Protein AF-A0A1T4SH88-F1 (afdb_monomer_lite)

Organism: NCBI:txid1122188

Foldseek 3Di:
DKWWWWQFPVQKIKIARPVDDQDPVCCVVTDPTHTFDMDDPDCPQVPDPDRDPLNVQQVVCCVPPRMDIGHLVSVCVRVNCPRRSNPPPDDPPPDPPDPDPPPPDDDDDDDDDDDDDDD

Radius of gyration: 26.4 Å; chains: 1; bounding box: 44×39×95 Å

Sequence (119 aa):
MDIAVYRCRNGALLLVPRCCLPSVAAEKDHGPLTTCGTTELVDHYAAEVDPPRPWRDVMQSLQRETFAVISAEDGVALLGPAHPCLQGWPRPSGERRGQRLSKKSGVTTRHAPSSRGMG

Secondary structure (DSSP, 8-state):
-EEEEEE-TTS-EEEEETTSPPPHHHHHHHPSPEEEEEEE--TTTTTSSS--HHHHHHHHHHHHHS-EEE-HHHHHHHH-TT-GGGTTSPPPTT-------------------------

Structure (mmCIF, N/CA/C/O backbone):
data_AF-A0A1T4SH88-F1
#
_entry.id   AF-A0A1T4SH88-F1
#
loop_
_atom_site.group_PDB
_atom_site.id
_atom_site.type_symbol
_atom_site.label_atom_id
_atom_site.label_alt_id
_atom_site.label_comp_id
_atom_site.label_asym_id
_atom_site.label_entity_id
_atom_site.label_seq_id
_atom_site.pdbx_PDB_ins_code
_atom_s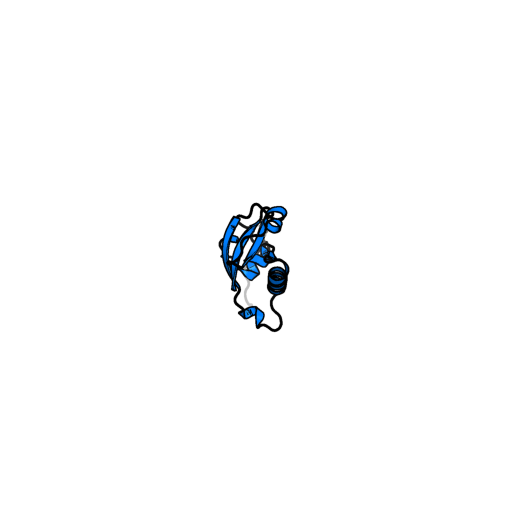ite.Cartn_x
_atom_site.Cartn_y
_atom_site.Cartn_z
_atom_site.occupancy
_atom_site.B_iso_or_equiv
_atom_site.auth_seq_id
_atom_site.auth_comp_id
_atom_site.auth_asym_id
_atom_site.auth_atom_id
_atom_site.pdbx_PDB_model_num
ATOM 1 N N . MET A 1 1 ? 10.560 -9.139 -1.047 1.00 79.00 1 MET A N 1
ATOM 2 C CA . MET A 1 1 ? 9.799 -9.078 0.229 1.00 79.00 1 MET A CA 1
ATOM 3 C C . MET A 1 1 ? 8.305 -9.008 -0.066 1.00 79.00 1 MET A C 1
ATOM 5 O O . MET A 1 1 ? 7.908 -8.144 -0.833 1.00 79.00 1 MET A O 1
ATOM 9 N N . ASP A 1 2 ? 7.475 -9.869 0.529 1.00 87.06 2 ASP A N 1
ATOM 10 C CA . ASP A 1 2 ? 6.009 -9.807 0.382 1.00 87.06 2 ASP A CA 1
ATOM 11 C C . ASP A 1 2 ? 5.390 -8.609 1.120 1.00 87.06 2 ASP A C 1
ATOM 13 O O . ASP A 1 2 ? 5.623 -8.406 2.317 1.00 87.06 2 ASP A O 1
ATOM 17 N N . ILE A 1 3 ? 4.516 -7.876 0.432 1.00 90.06 3 ILE A N 1
ATOM 18 C CA . ILE A 1 3 ? 3.789 -6.713 0.946 1.00 90.06 3 ILE A CA 1
ATOM 19 C C . ILE A 1 3 ? 2.285 -6.952 0.824 1.00 90.06 3 ILE A C 1
ATOM 21 O O . ILE A 1 3 ? 1.779 -7.283 -0.247 1.00 90.06 3 ILE A O 1
ATOM 25 N N . ALA A 1 4 ? 1.553 -6.745 1.912 1.00 92.38 4 ALA A N 1
ATOM 26 C CA . ALA A 1 4 ? 0.105 -6.618 1.904 1.00 92.38 4 ALA A CA 1
ATOM 27 C C . ALA A 1 4 ? -0.296 -5.176 1.563 1.00 92.38 4 ALA A C 1
ATOM 29 O O . ALA A 1 4 ? 0.270 -4.217 2.093 1.00 92.38 4 ALA A O 1
ATOM 30 N N . VAL A 1 5 ? -1.284 -5.032 0.681 1.00 92.94 5 VAL A N 1
ATOM 31 C CA . VAL A 1 5 ? -1.781 -3.737 0.213 1.00 92.94 5 VAL A CA 1
ATOM 32 C C . VAL A 1 5 ? -3.201 -3.524 0.729 1.00 92.94 5 VAL A C 1
ATOM 34 O O . VAL A 1 5 ? -4.083 -4.377 0.567 1.00 92.94 5 VAL A O 1
ATOM 37 N N . TYR A 1 6 ? -3.420 -2.361 1.329 1.00 92.88 6 TYR A N 1
ATOM 38 C CA . TYR A 1 6 ? -4.692 -1.928 1.885 1.00 92.88 6 TYR A CA 1
ATOM 39 C C . TYR A 1 6 ? -5.147 -0.642 1.208 1.00 92.88 6 TYR A C 1
ATOM 41 O O . TYR A 1 6 ? -4.342 0.233 0.890 1.00 92.88 6 TYR A O 1
ATOM 49 N N . ARG A 1 7 ? -6.455 -0.510 1.009 1.00 92.12 7 ARG A N 1
ATOM 50 C CA . ARG A 1 7 ? -7.086 0.728 0.562 1.00 92.12 7 ARG A CA 1
ATOM 51 C C . ARG A 1 7 ? -7.507 1.543 1.779 1.00 92.12 7 ARG A C 1
ATOM 53 O O . ARG A 1 7 ? -8.219 1.030 2.642 1.00 92.12 7 ARG A O 1
ATOM 60 N N . CYS A 1 8 ? -7.074 2.796 1.818 1.00 92.38 8 CYS A N 1
ATOM 61 C CA . CYS A 1 8 ? -7.393 3.748 2.877 1.00 92.38 8 CYS A CA 1
ATOM 62 C C . CYS A 1 8 ? -8.697 4.498 2.579 1.00 92.38 8 CYS A C 1
ATOM 64 O O . CYS A 1 8 ? -9.093 4.642 1.414 1.00 92.38 8 CYS A O 1
ATOM 66 N N . ARG A 1 9 ? -9.319 5.081 3.613 1.00 88.06 9 ARG A N 1
ATOM 67 C CA . ARG A 1 9 ? -10.561 5.876 3.466 1.00 88.06 9 ARG A CA 1
ATOM 68 C C . ARG A 1 9 ? -10.437 7.066 2.516 1.00 88.06 9 ARG A C 1
ATOM 70 O O . ARG A 1 9 ? -11.410 7.473 1.894 1.00 88.06 9 ARG A O 1
ATOM 77 N N . ASN A 1 10 ? -9.242 7.642 2.433 1.00 86.06 10 ASN A N 1
ATOM 78 C CA . ASN A 1 10 ? -8.950 8.858 1.681 1.00 86.06 10 ASN A CA 1
ATOM 79 C C . ASN A 1 10 ? -8.575 8.569 0.222 1.00 86.06 10 ASN A C 1
ATOM 81 O O . ASN A 1 10 ? -8.169 9.486 -0.483 1.00 86.06 10 ASN A O 1
ATOM 85 N N . GLY A 1 11 ? -8.669 7.310 -0.222 1.00 85.06 11 GLY A N 1
ATOM 86 C CA . GLY A 1 11 ? -8.141 6.927 -1.524 1.00 85.06 11 GLY A CA 1
ATOM 87 C C . GLY A 1 11 ? -6.621 7.066 -1.559 1.00 85.06 11 GLY A C 1
ATOM 88 O O . GLY A 1 11 ? -6.073 7.592 -2.514 1.00 85.06 11 GLY A O 1
ATOM 89 N N . ALA A 1 12 ? -5.934 6.617 -0.513 1.00 91.50 12 ALA A N 1
ATOM 90 C CA . ALA A 1 12 ? -4.520 6.263 -0.569 1.00 91.50 12 ALA A CA 1
ATOM 91 C C . ALA A 1 12 ? -4.379 4.735 -0.504 1.00 91.50 12 ALA A C 1
ATOM 93 O O . ALA A 1 12 ? -5.347 4.022 -0.203 1.00 91.50 12 ALA A O 1
ATOM 94 N N . LEU A 1 13 ? -3.181 4.236 -0.791 1.00 92.19 13 LEU A N 1
ATOM 95 C CA . LEU A 1 13 ? -2.820 2.849 -0.530 1.00 92.19 13 LEU A CA 1
ATOM 96 C C . LEU A 1 13 ? -1.843 2.792 0.633 1.00 92.19 13 LEU A C 1
ATOM 98 O O . LEU A 1 13 ? -0.914 3.593 0.712 1.00 92.19 13 LEU A O 1
ATOM 102 N N . LEU A 1 14 ? -2.056 1.822 1.511 1.00 93.62 14 LEU A N 1
ATOM 103 C CA . LEU A 1 14 ? -1.174 1.530 2.623 1.00 93.62 14 LEU A CA 1
ATOM 104 C C . LEU A 1 14 ? -0.518 0.169 2.397 1.00 93.62 14 LEU A C 1
ATOM 106 O O . LEU A 1 14 ? -1.181 -0.829 2.115 1.00 93.62 14 LEU A O 1
ATOM 110 N N . LEU A 1 15 ? 0.803 0.163 2.476 1.00 93.12 15 LEU A N 1
ATOM 111 C CA . LEU A 1 15 ? 1.682 -0.970 2.231 1.00 93.12 15 LEU A CA 1
ATOM 112 C C . LEU A 1 15 ? 2.223 -1.444 3.575 1.00 93.12 15 LEU A C 1
ATOM 114 O O . LEU A 1 15 ? 2.795 -0.647 4.315 1.00 93.12 15 LEU A O 1
ATOM 118 N N . VAL A 1 16 ? 2.064 -2.728 3.882 1.00 92.06 16 VAL A N 1
ATOM 119 C CA . VAL A 1 16 ? 2.562 -3.341 5.124 1.00 92.06 16 VAL A CA 1
ATOM 120 C C . VAL A 1 16 ? 3.326 -4.608 4.764 1.00 92.06 16 VAL A C 1
ATOM 122 O O . VAL A 1 16 ? 2.833 -5.367 3.927 1.00 92.06 16 VAL A O 1
ATOM 125 N N . PRO A 1 17 ? 4.491 -4.900 5.368 1.00 90.75 17 PRO A N 1
ATOM 126 C CA . PRO A 1 17 ? 5.125 -6.204 5.216 1.00 90.75 17 PRO A CA 1
ATOM 127 C C . PRO A 1 17 ? 4.117 -7.300 5.562 1.00 90.75 17 PRO A C 1
ATOM 129 O O . PRO A 1 17 ? 3.435 -7.213 6.580 1.00 90.75 17 PRO A O 1
ATOM 132 N N . ARG A 1 18 ? 3.993 -8.337 4.733 1.00 88.44 18 ARG A N 1
ATOM 133 C CA . ARG A 1 18 ? 2.938 -9.354 4.899 1.00 88.44 18 ARG A CA 1
ATOM 134 C C . ARG A 1 18 ? 3.028 -10.127 6.224 1.00 88.44 18 ARG A C 1
ATOM 136 O O . ARG A 1 18 ? 2.033 -10.679 6.681 1.00 88.44 18 ARG A O 1
ATOM 143 N N . CYS A 1 19 ? 4.207 -10.165 6.840 1.00 86.56 19 CYS A N 1
ATOM 144 C CA . CYS A 1 19 ? 4.432 -10.740 8.168 1.00 86.56 19 CYS A CA 1
ATOM 145 C C . CYS A 1 19 ? 3.966 -9.835 9.325 1.00 86.56 19 CYS A C 1
ATOM 147 O O . CYS A 1 19 ? 4.028 -10.248 10.482 1.00 86.56 19 CYS A O 1
ATOM 149 N N . CYS A 1 20 ? 3.501 -8.621 9.029 1.00 87.44 20 CYS A N 1
ATOM 150 C CA . CYS A 1 20 ? 3.041 -7.634 9.991 1.00 87.44 20 CYS A CA 1
ATOM 151 C C . CYS A 1 20 ? 1.551 -7.328 9.788 1.00 87.44 20 CYS A C 1
ATOM 153 O O . CYS A 1 20 ? 1.006 -7.421 8.687 1.00 87.44 20 CYS A O 1
ATOM 155 N N . LEU A 1 21 ? 0.892 -6.925 10.873 1.00 87.56 21 LEU A N 1
ATOM 156 C CA . LEU A 1 21 ? -0.447 -6.344 10.825 1.00 87.56 21 LEU A CA 1
ATOM 157 C C . LEU A 1 21 ? -0.342 -4.815 10.719 1.00 87.56 21 LEU A C 1
ATOM 159 O O . LEU A 1 21 ? 0.649 -4.254 11.198 1.00 87.56 21 LEU A O 1
ATOM 163 N N . PRO A 1 22 ? -1.343 -4.127 10.135 1.00 87.38 22 PRO A N 1
ATOM 164 C CA . PRO A 1 22 ? -1.400 -2.673 10.181 1.00 87.38 22 PRO A CA 1
ATOM 165 C C . PRO A 1 22 ? -1.323 -2.178 11.627 1.00 87.38 22 PRO A C 1
ATOM 167 O O . PRO A 1 22 ? -1.991 -2.707 12.518 1.00 87.38 22 PRO A O 1
ATOM 170 N N . SER A 1 23 ? -0.484 -1.174 11.871 1.00 88.06 23 SER A N 1
ATOM 171 C CA . SER A 1 23 ? -0.335 -0.607 13.208 1.00 88.06 23 SER A CA 1
ATOM 172 C C . SER A 1 23 ? -1.611 0.128 13.637 1.00 88.06 23 SER A C 1
ATOM 174 O O . SER A 1 23 ? -2.378 0.626 12.813 1.00 88.06 23 SER A O 1
ATOM 176 N N . VAL A 1 24 ? -1.827 0.262 14.949 1.00 88.00 24 VAL A N 1
ATOM 177 C CA . VAL A 1 24 ? -2.961 1.042 15.484 1.00 88.00 24 VAL A CA 1
ATOM 178 C C . VAL A 1 24 ? -2.901 2.502 15.015 1.00 88.00 24 VAL A C 1
ATOM 180 O O . VAL A 1 24 ? -3.939 3.111 14.769 1.00 88.00 24 VAL A O 1
ATOM 183 N N . ALA A 1 25 ? -1.694 3.057 14.857 1.00 86.75 25 ALA A N 1
ATOM 184 C CA . ALA A 1 25 ? -1.494 4.392 14.297 1.00 86.75 25 ALA A CA 1
ATOM 185 C C . ALA A 1 25 ? -1.966 4.463 12.835 1.00 86.75 25 ALA A C 1
ATOM 187 O O . ALA A 1 25 ? -2.761 5.334 12.492 1.00 86.75 25 ALA A O 1
ATOM 188 N N . ALA A 1 26 ? -1.580 3.484 12.009 1.00 86.75 26 ALA A N 1
ATOM 189 C CA . ALA A 1 26 ? -2.023 3.391 10.622 1.00 86.75 26 ALA A CA 1
ATOM 190 C C . ALA A 1 26 ? -3.554 3.301 10.499 1.00 86.75 26 ALA A C 1
ATOM 192 O O . ALA A 1 26 ? -4.150 4.013 9.689 1.00 86.75 26 ALA A O 1
ATOM 193 N N . GLU A 1 27 ? -4.207 2.478 11.324 1.00 89.81 27 GLU A N 1
ATOM 194 C CA . GLU A 1 27 ? -5.671 2.362 11.328 1.00 89.81 27 GLU A CA 1
ATOM 195 C C . GLU A 1 27 ? -6.342 3.670 11.777 1.00 89.81 27 GLU A C 1
ATOM 197 O O . GLU A 1 27 ? -7.331 4.106 11.191 1.00 89.81 27 GLU A O 1
ATOM 202 N N . LYS A 1 28 ? -5.788 4.345 12.788 1.00 90.50 28 LYS A N 1
ATOM 203 C CA . LYS A 1 28 ? -6.325 5.616 13.290 1.00 90.50 28 LYS A CA 1
ATOM 204 C C . LYS A 1 28 ? -6.239 6.733 12.245 1.00 90.50 28 LYS A C 1
ATOM 206 O O . LYS A 1 28 ? -7.195 7.498 12.077 1.00 90.50 28 LYS A O 1
ATOM 211 N N . ASP A 1 29 ? -5.112 6.823 11.550 1.00 89.56 29 ASP A N 1
ATOM 212 C CA . ASP A 1 29 ? -4.827 7.939 10.650 1.00 89.56 29 ASP A CA 1
ATOM 213 C C . ASP A 1 29 ? -5.432 7.707 9.253 1.00 89.56 29 ASP A C 1
ATOM 215 O O . ASP A 1 29 ? -5.993 8.632 8.642 1.00 89.56 29 ASP A O 1
ATOM 219 N N .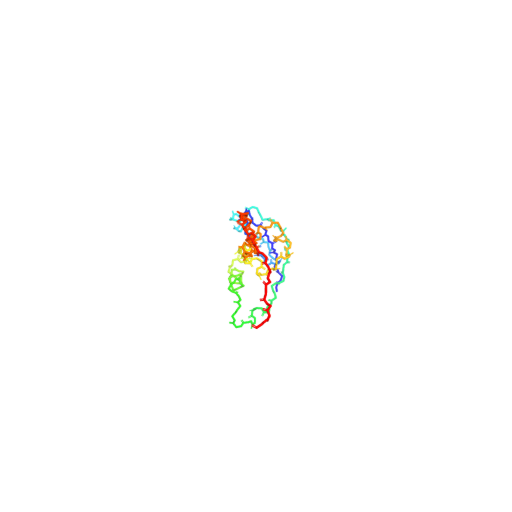 HIS A 1 30 ? -5.426 6.455 8.780 1.00 90.75 30 HIS A N 1
ATOM 220 C CA . HIS A 1 30 ? -5.782 6.091 7.403 1.00 90.75 30 HIS A CA 1
ATOM 221 C C . HIS A 1 30 ? -6.986 5.145 7.268 1.00 90.75 30 HIS A C 1
ATOM 223 O O . HIS A 1 30 ? -7.475 4.944 6.148 1.00 90.75 30 HIS A O 1
ATOM 229 N N . GLY A 1 31 ? -7.490 4.595 8.373 1.00 88.75 31 GLY A N 1
ATOM 230 C CA . GLY A 1 31 ? -8.586 3.632 8.369 1.00 88.75 31 GLY A CA 1
ATOM 231 C C . GLY A 1 31 ? -9.968 4.233 8.060 1.00 88.75 31 GLY A C 1
ATOM 232 O O . GLY A 1 31 ? -10.142 5.456 8.089 1.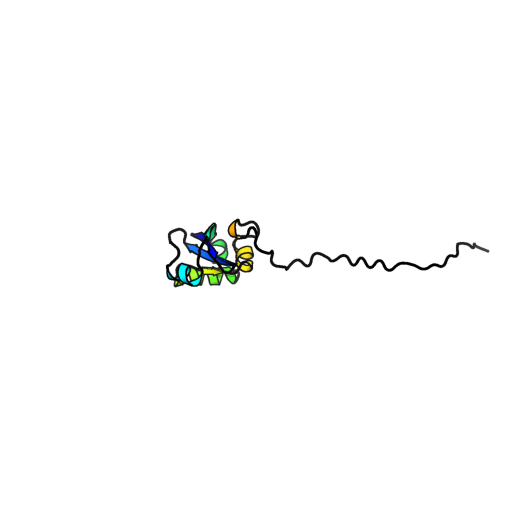00 88.75 31 GLY A O 1
ATOM 233 N N . PRO A 1 32 ? -10.980 3.393 7.771 1.00 90.69 32 PRO A N 1
ATOM 234 C CA . PRO A 1 32 ? -10.909 1.928 7.763 1.00 90.69 32 PRO A CA 1
ATOM 235 C C . PRO A 1 32 ? -10.012 1.373 6.651 1.00 90.69 32 PRO A C 1
ATOM 237 O O . PRO A 1 32 ? -10.099 1.811 5.499 1.00 90.69 32 PRO A O 1
ATOM 240 N N . LEU A 1 33 ? -9.150 0.417 7.001 1.00 91.25 33 LEU A N 1
ATOM 241 C CA . LEU A 1 33 ? -8.250 -0.239 6.053 1.00 91.25 33 LEU A CA 1
ATOM 242 C C . LEU A 1 33 ? -8.921 -1.467 5.430 1.00 91.25 33 LEU A C 1
ATOM 244 O O . LEU A 1 33 ? -9.323 -2.399 6.121 1.00 91.25 33 LEU A O 1
ATOM 248 N N . THR A 1 34 ? -9.020 -1.496 4.100 1.00 90.69 34 THR A N 1
ATOM 249 C CA . THR A 1 34 ? -9.570 -2.654 3.373 1.00 90.69 34 THR A CA 1
ATOM 250 C C . THR A 1 34 ? -8.461 -3.384 2.633 1.00 90.69 34 THR A C 1
ATOM 252 O O . THR A 1 34 ? -7.881 -2.825 1.702 1.00 90.69 34 THR A O 1
ATOM 255 N N . THR A 1 35 ? -8.165 -4.630 3.009 1.00 89.94 35 THR A N 1
ATOM 256 C CA . THR A 1 35 ? -7.195 -5.456 2.274 1.00 89.94 35 THR A CA 1
ATOM 257 C C . THR A 1 35 ? -7.668 -5.661 0.843 1.00 89.94 35 THR A C 1
ATOM 259 O O . THR A 1 35 ? -8.795 -6.096 0.610 1.00 89.94 35 THR A O 1
ATOM 262 N N . CYS A 1 36 ? -6.807 -5.348 -0.120 1.00 87.38 36 CYS A N 1
ATOM 263 C CA . CYS A 1 36 ? -7.160 -5.394 -1.537 1.00 87.38 36 CYS A CA 1
ATOM 264 C C . CYS A 1 36 ? -6.208 -6.256 -2.374 1.00 87.38 36 CYS A C 1
ATOM 266 O O . CYS A 1 36 ? -6.504 -6.535 -3.535 1.00 87.38 36 CYS A O 1
ATOM 268 N N . GLY A 1 37 ? -5.082 -6.696 -1.807 1.00 88.31 37 GLY A N 1
ATOM 269 C CA . GLY A 1 37 ? -4.172 -7.618 -2.473 1.00 88.31 37 GLY A CA 1
ATOM 270 C C . GLY A 1 37 ? -2.817 -7.721 -1.788 1.00 88.31 37 GLY A C 1
ATOM 271 O O . GLY A 1 37 ? -2.601 -7.195 -0.696 1.00 88.31 37 GLY A O 1
ATOM 272 N N . THR A 1 38 ? -1.900 -8.396 -2.467 1.00 89.38 38 THR A N 1
ATOM 273 C CA . THR A 1 38 ? -0.498 -8.523 -2.074 1.00 89.38 38 THR A CA 1
ATOM 274 C C . THR A 1 38 ? 0.380 -8.260 -3.283 1.00 89.38 38 THR A C 1
ATOM 276 O O . THR A 1 38 ? 0.013 -8.636 -4.395 1.00 89.38 38 THR A O 1
ATOM 279 N N . THR A 1 39 ? 1.543 -7.665 -3.061 1.00 85.69 39 THR A N 1
ATOM 280 C CA . THR A 1 39 ? 2.572 -7.499 -4.084 1.00 85.69 39 THR A CA 1
ATOM 281 C C . THR A 1 39 ? 3.904 -7.997 -3.555 1.00 85.69 39 THR A C 1
ATOM 283 O O . THR A 1 39 ? 4.168 -7.935 -2.352 1.00 85.69 39 THR A O 1
ATOM 286 N N . GLU A 1 40 ? 4.750 -8.487 -4.447 1.00 83.69 40 GLU A N 1
ATOM 287 C CA . GLU A 1 40 ? 6.131 -8.765 -4.106 1.00 83.69 40 GLU A CA 1
ATOM 288 C C . GLU A 1 40 ? 6.957 -7.514 -4.387 1.00 83.69 40 GLU A C 1
ATOM 290 O O . GLU A 1 40 ? 7.063 -7.044 -5.520 1.00 83.69 40 GLU A O 1
ATOM 295 N N . LEU A 1 41 ? 7.556 -6.964 -3.335 1.00 73.19 41 LEU A N 1
ATOM 296 C CA . LEU A 1 41 ? 8.605 -5.976 -3.476 1.00 73.19 41 LEU A CA 1
ATOM 297 C C . LEU A 1 41 ? 9.853 -6.716 -3.957 1.00 73.19 41 LEU A C 1
ATOM 299 O O . LEU A 1 41 ? 10.594 -7.289 -3.150 1.00 73.19 41 LEU A O 1
ATOM 303 N N . VAL A 1 42 ? 10.028 -6.803 -5.273 1.00 68.19 42 VAL A N 1
ATOM 304 C CA . VAL A 1 42 ? 11.206 -7.448 -5.849 1.00 68.19 42 VAL A CA 1
ATOM 305 C C . VAL A 1 42 ? 12.383 -6.480 -5.737 1.00 68.19 42 VAL A C 1
ATOM 307 O O . VAL A 1 42 ? 12.280 -5.320 -6.140 1.00 68.19 42 VAL A O 1
ATOM 310 N N . ASP A 1 43 ? 13.516 -6.960 -5.223 1.00 57.53 43 ASP A N 1
ATOM 311 C CA . ASP A 1 43 ? 14.760 -6.186 -5.061 1.00 57.53 43 ASP A CA 1
ATOM 312 C C . ASP A 1 43 ? 15.366 -5.694 -6.389 1.00 57.53 43 ASP A C 1
ATOM 314 O O . ASP A 1 43 ? 16.398 -5.028 -6.389 1.00 57.53 43 ASP A O 1
ATOM 318 N N . HIS A 1 44 ? 14.727 -5.963 -7.533 1.00 52.09 44 HIS A N 1
ATOM 319 C CA . HIS A 1 44 ? 15.179 -5.499 -8.844 1.00 52.09 44 HIS A CA 1
ATOM 320 C C . HIS A 1 44 ? 15.435 -3.988 -8.889 1.00 52.09 44 HIS A C 1
ATOM 322 O O . HIS A 1 44 ? 16.423 -3.578 -9.484 1.00 52.09 44 HIS A O 1
ATOM 328 N N . TYR A 1 45 ? 14.630 -3.182 -8.193 1.00 57.88 45 TYR A N 1
ATOM 329 C CA . TYR A 1 45 ? 14.870 -1.740 -8.064 1.00 57.88 45 TYR A CA 1
ATOM 330 C C . TYR A 1 45 ? 15.839 -1.376 -6.932 1.00 57.88 45 TYR A C 1
ATOM 332 O O . TYR A 1 45 ? 16.474 -0.332 -6.992 1.00 57.88 45 TYR A O 1
ATOM 340 N N . ALA A 1 46 ? 15.985 -2.211 -5.899 1.00 53.38 46 ALA A N 1
ATOM 341 C CA . ALA A 1 46 ? 16.985 -1.979 -4.851 1.00 53.38 46 ALA A CA 1
ATOM 342 C C . ALA A 1 46 ? 18.422 -2.125 -5.391 1.00 53.38 46 ALA A C 1
ATOM 344 O O . ALA A 1 46 ? 19.347 -1.527 -4.848 1.00 53.38 46 ALA A O 1
ATOM 345 N N . ALA A 1 47 ? 18.593 -2.895 -6.472 1.00 54.78 47 ALA A N 1
ATOM 346 C CA . ALA A 1 47 ? 19.850 -3.042 -7.199 1.00 54.78 47 ALA A CA 1
ATOM 347 C C . ALA A 1 47 ? 20.095 -1.946 -8.257 1.00 54.78 47 ALA A C 1
ATOM 349 O O . ALA A 1 47 ? 21.205 -1.852 -8.786 1.00 54.78 47 ALA A O 1
ATOM 350 N N . GLU A 1 48 ? 19.092 -1.124 -8.586 1.00 62.66 48 GLU A N 1
ATOM 351 C CA . GLU A 1 48 ? 19.285 0.011 -9.487 1.00 62.66 48 GLU A CA 1
ATOM 352 C C . GLU A 1 48 ? 20.010 1.145 -8.759 1.00 62.66 48 GLU A C 1
ATOM 354 O O . GLU A 1 48 ? 19.723 1.469 -7.609 1.00 62.66 48 GLU A O 1
ATOM 359 N N . VAL A 1 49 ? 20.954 1.784 -9.454 1.00 60.50 49 VAL A N 1
ATOM 360 C CA . VAL A 1 49 ? 21.734 2.909 -8.912 1.00 60.50 49 VAL A CA 1
ATOM 361 C C . VAL A 1 49 ? 20.833 4.109 -8.573 1.00 60.50 49 VAL A C 1
ATOM 363 O O . VAL A 1 49 ? 21.188 4.922 -7.722 1.00 60.50 49 VAL A O 1
ATOM 366 N N . ASP A 1 50 ? 19.653 4.204 -9.197 1.00 64.06 50 ASP A N 1
ATOM 367 C CA . ASP A 1 50 ? 18.660 5.243 -8.926 1.00 64.06 50 ASP A CA 1
ATOM 368 C C . ASP A 1 50 ? 17.228 4.690 -9.088 1.00 64.06 50 ASP A C 1
ATOM 370 O O . ASP A 1 50 ? 16.627 4.843 -10.154 1.00 64.06 50 ASP A O 1
ATOM 374 N N . PRO A 1 51 ? 16.662 4.022 -8.062 1.00 66.50 51 PRO A N 1
ATOM 375 C CA . PRO A 1 51 ? 15.296 3.527 -8.144 1.00 66.50 51 PRO A CA 1
ATOM 376 C C . PRO A 1 51 ? 14.308 4.686 -8.318 1.00 66.50 51 PRO A C 1
ATOM 378 O O . PRO A 1 51 ? 14.545 5.777 -7.776 1.00 66.50 51 PRO A O 1
ATOM 381 N N . PRO A 1 52 ? 13.154 4.450 -8.971 1.00 71.88 52 PRO A N 1
ATOM 382 C CA . PRO A 1 52 ? 12.079 5.429 -9.043 1.00 71.88 52 PRO A CA 1
ATOM 383 C C . PRO A 1 52 ? 11.762 5.992 -7.653 1.00 71.88 52 PRO A C 1
ATOM 385 O O . PRO A 1 52 ? 11.629 5.234 -6.689 1.00 71.88 52 PRO A O 1
ATOM 388 N N . ARG A 1 53 ? 11.617 7.322 -7.547 1.00 74.88 53 ARG A N 1
ATOM 389 C CA . ARG A 1 53 ? 11.356 8.019 -6.269 1.00 74.88 53 ARG A CA 1
ATOM 390 C C . ARG A 1 53 ? 10.287 7.344 -5.392 1.00 74.88 53 ARG A C 1
ATOM 392 O O . ARG A 1 53 ? 10.585 7.140 -4.217 1.00 74.88 53 ARG A O 1
ATOM 399 N N . PRO A 1 54 ? 9.129 6.898 -5.929 1.00 78.31 54 PRO A N 1
ATOM 400 C CA . PRO A 1 54 ? 8.105 6.248 -5.111 1.00 78.31 54 PRO A CA 1
ATOM 401 C C . PRO A 1 54 ? 8.609 4.994 -4.384 1.00 78.31 54 PRO A C 1
ATOM 403 O O . PRO A 1 54 ? 8.163 4.695 -3.283 1.00 78.31 54 PRO A O 1
ATOM 406 N N . TRP A 1 55 ? 9.567 4.267 -4.964 1.00 78.19 55 TRP A N 1
ATOM 407 C CA . TRP A 1 55 ? 10.118 3.052 -4.364 1.00 78.19 55 TRP A CA 1
ATOM 408 C C . TRP A 1 55 ? 11.084 3.339 -3.221 1.00 78.19 55 TRP A C 1
ATOM 410 O O . TRP A 1 55 ? 11.063 2.653 -2.198 1.00 78.19 55 TRP A O 1
ATOM 420 N N . ARG A 1 56 ? 11.900 4.388 -3.370 1.00 80.56 56 ARG A N 1
ATOM 421 C CA . ARG A 1 56 ? 12.801 4.855 -2.312 1.00 80.56 56 ARG A CA 1
ATOM 422 C C . ARG A 1 56 ? 12.017 5.278 -1.076 1.00 80.56 56 ARG A C 1
ATOM 424 O O . ARG A 1 56 ? 12.358 4.857 0.029 1.00 80.56 56 ARG A O 1
ATOM 431 N N . ASP A 1 57 ? 10.959 6.054 -1.283 1.00 84.00 57 ASP A N 1
ATOM 432 C CA . ASP A 1 57 ? 10.135 6.579 -0.198 1.00 84.00 57 ASP A CA 1
ATOM 433 C C . ASP A 1 57 ? 9.394 5.440 0.520 1.00 84.00 57 ASP A C 1
ATOM 435 O O . ASP A 1 57 ? 9.433 5.356 1.748 1.00 84.00 57 ASP A O 1
ATOM 439 N N . VAL A 1 58 ? 8.830 4.485 -0.233 1.00 87.00 58 VAL A N 1
ATOM 440 C CA . VAL A 1 58 ? 8.206 3.276 0.332 1.00 87.00 58 VAL A CA 1
ATOM 441 C C . VAL A 1 58 ? 9.189 2.483 1.187 1.00 87.00 58 VAL A C 1
ATOM 443 O O . VAL A 1 58 ? 8.863 2.132 2.321 1.00 87.00 58 VAL A O 1
ATOM 446 N N . MET A 1 59 ? 10.395 2.216 0.684 1.00 83.94 59 MET A N 1
ATOM 447 C CA . MET A 1 59 ? 11.399 1.453 1.430 1.00 83.94 59 MET A CA 1
ATOM 448 C C . MET A 1 59 ? 11.834 2.163 2.707 1.00 83.94 59 MET A C 1
ATOM 450 O O . MET A 1 59 ? 11.933 1.535 3.763 1.00 83.94 59 MET A O 1
ATOM 454 N N . GLN A 1 60 ? 12.047 3.475 2.634 1.00 84.44 60 GLN A N 1
ATOM 455 C CA . GLN A 1 60 ? 12.415 4.273 3.796 1.00 84.44 60 GLN A CA 1
ATOM 456 C C . GLN A 1 60 ? 11.302 4.285 4.855 1.00 84.44 60 GLN A C 1
ATOM 458 O O . GLN A 1 60 ? 11.598 4.150 6.045 1.00 84.44 60 GLN A O 1
ATOM 463 N N . SER A 1 61 ? 10.038 4.406 4.444 1.00 88.00 61 SER A N 1
ATOM 464 C CA . SER A 1 61 ? 8.889 4.335 5.352 1.00 88.00 61 SER A CA 1
ATOM 465 C C . SER A 1 61 ? 8.737 2.946 5.974 1.00 88.00 61 SER A C 1
ATOM 467 O O . SER A 1 61 ? 8.615 2.840 7.192 1.00 88.00 61 SER A O 1
ATOM 469 N N . LEU A 1 62 ? 8.853 1.870 5.189 1.00 86.44 62 LEU A N 1
ATOM 470 C CA . LEU A 1 62 ? 8.771 0.499 5.706 1.00 86.44 62 LEU A CA 1
ATOM 471 C C . LEU A 1 62 ? 9.867 0.197 6.741 1.00 86.44 62 LEU A C 1
ATOM 473 O O . LEU A 1 62 ? 9.587 -0.460 7.742 1.00 86.44 62 LEU A O 1
ATOM 477 N N . GLN A 1 63 ? 11.086 0.709 6.541 1.00 83.88 63 GLN A N 1
ATOM 478 C CA . GLN A 1 63 ? 12.192 0.558 7.495 1.00 83.88 63 GLN A CA 1
ATOM 479 C C . GLN A 1 63 ? 11.992 1.351 8.795 1.00 83.88 63 GLN A C 1
ATOM 481 O O . GLN A 1 63 ? 12.492 0.937 9.840 1.00 83.88 63 GLN A O 1
ATOM 486 N N . ARG A 1 64 ? 11.302 2.497 8.742 1.00 84.75 64 ARG A N 1
ATOM 487 C CA . ARG A 1 64 ? 11.121 3.392 9.899 1.00 84.75 64 ARG A CA 1
ATOM 488 C C . ARG A 1 64 ? 9.850 3.109 10.688 1.00 84.75 64 ARG A C 1
ATOM 490 O O . ARG A 1 64 ? 9.875 3.139 11.913 1.00 84.75 64 ARG A O 1
ATOM 497 N N . GLU A 1 65 ? 8.749 2.878 9.985 1.00 81.38 65 GLU A N 1
ATOM 498 C CA . GLU A 1 65 ? 7.394 2.932 10.541 1.00 81.38 65 GLU A CA 1
ATOM 499 C C . GLU A 1 65 ? 6.630 1.618 10.375 1.00 81.38 65 GLU A C 1
ATOM 501 O O . GLU A 1 65 ? 5.517 1.496 10.877 1.00 81.38 65 GLU A O 1
ATOM 506 N N . THR A 1 66 ? 7.215 0.603 9.724 1.00 86.25 66 THR A N 1
ATOM 507 C CA . THR A 1 66 ? 6.597 -0.708 9.417 1.00 86.25 66 THR A CA 1
ATOM 508 C C . THR A 1 66 ? 5.382 -0.658 8.484 1.00 86.25 66 THR A C 1
ATOM 510 O O . THR A 1 66 ? 4.785 -1.692 8.188 1.00 86.25 66 THR A O 1
ATOM 513 N N . PHE A 1 67 ? 5.044 0.519 7.960 1.00 91.00 67 PHE A N 1
ATOM 514 C CA . PHE A 1 67 ? 4.093 0.713 6.872 1.00 91.00 67 PHE A CA 1
ATOM 515 C C . PHE A 1 67 ? 4.551 1.873 5.980 1.00 91.00 67 PHE A C 1
ATOM 517 O O . PHE A 1 67 ? 5.380 2.690 6.379 1.00 91.00 67 PHE A O 1
ATOM 524 N N . ALA A 1 68 ? 4.015 1.945 4.767 1.00 92.06 68 ALA A N 1
ATOM 525 C CA . ALA A 1 68 ? 4.187 3.084 3.873 1.00 92.06 68 ALA A CA 1
ATOM 526 C C . ALA A 1 68 ? 2.838 3.489 3.286 1.00 92.06 68 ALA A C 1
ATOM 528 O O . ALA A 1 68 ? 1.981 2.638 3.049 1.00 92.06 68 ALA A O 1
ATOM 529 N N . VAL A 1 69 ? 2.653 4.782 3.035 1.00 92.38 69 VAL A N 1
ATOM 530 C CA . VAL A 1 69 ? 1.436 5.315 2.418 1.00 92.38 69 VAL A CA 1
ATOM 531 C C . VAL A 1 69 ? 1.801 5.950 1.092 1.00 92.38 69 VAL A C 1
ATOM 533 O O . VAL A 1 69 ? 2.705 6.778 1.031 1.00 92.38 69 VAL A O 1
ATOM 536 N N . ILE A 1 70 ? 1.088 5.566 0.039 1.00 90.81 70 ILE A N 1
ATOM 537 C CA . ILE A 1 70 ? 1.307 6.073 -1.314 1.00 90.81 70 ILE A CA 1
ATOM 538 C C . ILE A 1 70 ? -0.001 6.531 -1.952 1.00 90.81 70 ILE A C 1
ATOM 540 O O . ILE A 1 70 ? -1.097 6.092 -1.583 1.00 90.81 70 ILE A O 1
ATOM 544 N N . SER A 1 71 ? 0.121 7.417 -2.936 1.00 89.31 71 SER A N 1
ATOM 545 C CA . SER A 1 71 ? -1.009 7.853 -3.752 1.00 89.31 71 SER A CA 1
ATOM 546 C C . SER A 1 71 ? -1.482 6.746 -4.711 1.00 89.31 71 SER A C 1
ATOM 548 O O . SER A 1 71 ? -0.803 5.737 -4.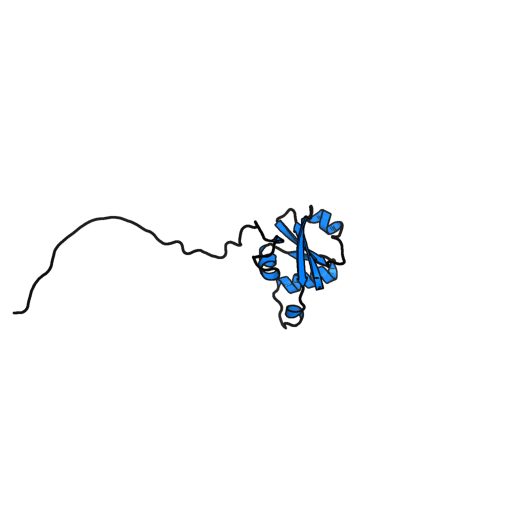913 1.00 89.31 71 SER A O 1
ATOM 550 N N . ALA A 1 72 ? -2.642 6.944 -5.349 1.00 85.06 72 ALA A N 1
ATOM 551 C CA . ALA A 1 72 ? -3.079 6.087 -6.458 1.00 85.06 72 ALA A CA 1
ATOM 552 C C . ALA A 1 72 ? -2.049 6.019 -7.578 1.00 85.06 72 ALA A C 1
ATOM 554 O O . ALA A 1 72 ? -1.854 4.971 -8.182 1.00 85.06 72 ALA A O 1
ATOM 555 N N . GLU A 1 73 ? -1.486 7.180 -7.907 1.00 84.38 73 GLU A N 1
ATOM 556 C CA . GLU A 1 73 ? -0.658 7.384 -9.088 1.00 84.38 73 GLU A CA 1
ATOM 557 C C . GLU A 1 73 ? 0.670 6.660 -8.903 1.00 84.38 73 GLU A C 1
ATOM 559 O O . GLU A 1 73 ? 1.071 5.871 -9.760 1.00 84.38 73 GLU A O 1
ATOM 564 N N . ASP A 1 74 ? 1.263 6.814 -7.720 1.00 86.06 74 ASP A N 1
ATOM 565 C CA . ASP A 1 74 ? 2.413 6.024 -7.290 1.00 86.06 74 ASP A CA 1
ATOM 566 C C . ASP A 1 74 ? 2.048 4.539 -7.230 1.00 86.06 74 ASP A C 1
ATOM 568 O O . ASP A 1 74 ? 2.798 3.694 -7.705 1.00 86.06 74 ASP A O 1
ATOM 572 N N . GLY A 1 75 ? 0.852 4.202 -6.740 1.00 85.38 75 GLY A N 1
ATOM 573 C CA . GLY A 1 75 ? 0.333 2.837 -6.755 1.00 85.38 75 GLY A CA 1
ATOM 574 C C . GLY A 1 75 ? 0.2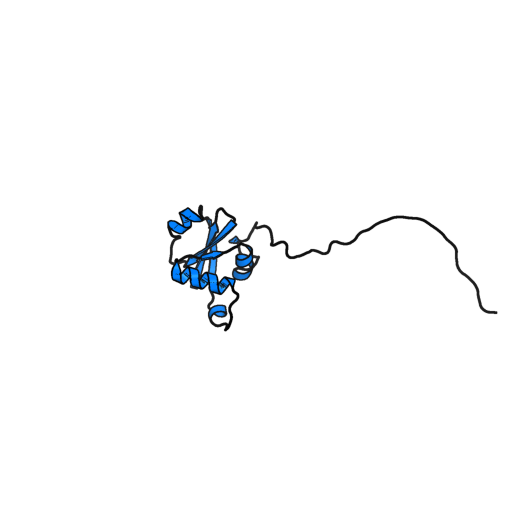93 2.226 -8.155 1.00 85.38 75 GLY A C 1
ATOM 575 O O . GLY A 1 75 ? 0.672 1.071 -8.319 1.00 85.38 75 GLY A O 1
ATOM 576 N N . VAL A 1 76 ? -0.116 2.981 -9.177 1.00 84.75 76 VAL A N 1
ATOM 577 C CA . VAL A 1 76 ? -0.103 2.530 -10.579 1.00 84.75 76 VAL A CA 1
ATOM 578 C C . VAL A 1 76 ? 1.325 2.312 -11.066 1.00 84.75 76 VAL A C 1
ATOM 580 O O . VAL A 1 76 ? 1.574 1.317 -11.746 1.00 84.75 76 VAL A O 1
ATOM 583 N N . ALA A 1 77 ? 2.251 3.207 -10.721 1.00 81.19 77 ALA A N 1
ATOM 584 C CA . ALA A 1 77 ? 3.658 3.063 -11.086 1.00 81.19 77 ALA A CA 1
ATOM 585 C C . ALA A 1 77 ? 4.304 1.832 -10.425 1.00 81.19 77 ALA A C 1
ATOM 587 O O . ALA A 1 77 ? 5.128 1.169 -11.047 1.00 81.19 77 ALA A O 1
ATOM 588 N N . LEU A 1 78 ? 3.904 1.513 -9.191 1.00 80.44 78 LEU A N 1
ATOM 589 C CA . LEU A 1 78 ? 4.500 0.449 -8.384 1.00 80.44 78 LEU A CA 1
ATOM 590 C C . LEU A 1 78 ? 3.855 -0.927 -8.581 1.00 80.44 78 LEU A C 1
ATOM 592 O O . LEU A 1 78 ? 4.545 -1.940 -8.611 1.00 80.44 78 LEU A O 1
ATOM 596 N N . LEU A 1 79 ? 2.529 -0.977 -8.686 1.00 83.19 79 LEU A N 1
ATOM 597 C CA . LEU A 1 79 ? 1.749 -2.218 -8.748 1.00 83.19 79 LEU A CA 1
ATOM 598 C C . LEU A 1 79 ? 1.268 -2.540 -10.168 1.00 83.19 79 LEU A C 1
ATOM 600 O O . LEU A 1 79 ? 0.802 -3.647 -10.440 1.00 83.19 79 LEU A O 1
ATOM 604 N N . GLY A 1 80 ? 1.341 -1.561 -11.069 1.00 81.19 80 GLY A N 1
ATOM 605 C CA . GLY A 1 80 ? 0.760 -1.626 -12.399 1.00 81.19 80 GLY A CA 1
ATOM 606 C C . GLY A 1 80 ? -0.742 -1.295 -12.417 1.00 81.19 80 GLY A C 1
ATOM 607 O O . GLY A 1 80 ? -1.473 -1.533 -11.453 1.00 81.19 80 GLY A O 1
ATOM 608 N N . PRO A 1 81 ? -1.267 -0.795 -13.550 1.00 79.81 81 PRO A N 1
ATOM 609 C CA . PRO A 1 81 ? -2.651 -0.321 -13.662 1.00 79.81 81 PRO A CA 1
ATOM 610 C C . PRO A 1 81 ? -3.715 -1.427 -13.570 1.00 79.81 81 PRO A C 1
ATOM 612 O O . PRO A 1 81 ? -4.899 -1.122 -13.444 1.00 79.81 81 PRO A O 1
ATOM 615 N N . ALA A 1 82 ? -3.321 -2.699 -13.680 1.00 82.50 82 ALA A N 1
ATOM 616 C CA . ALA A 1 82 ? -4.223 -3.848 -13.610 1.00 82.50 82 ALA A CA 1
ATOM 617 C C . ALA A 1 82 ? -4.373 -4.419 -12.188 1.00 82.50 82 ALA A C 1
ATOM 619 O O . ALA A 1 82 ? -5.161 -5.345 -11.984 1.00 82.50 82 ALA A O 1
ATOM 620 N N . HIS A 1 83 ? -3.634 -3.886 -11.208 1.00 82.69 83 HIS A N 1
ATOM 621 C CA . HIS A 1 83 ? -3.643 -4.422 -9.852 1.00 82.69 83 HIS A CA 1
ATOM 622 C C . HIS A 1 83 ? -5.045 -4.312 -9.211 1.00 82.69 83 HIS A C 1
ATOM 624 O O . HIS A 1 83 ? -5.663 -3.246 -9.297 1.00 82.69 83 HIS A O 1
ATOM 630 N N . PRO A 1 84 ? -5.553 -5.356 -8.519 1.00 82.81 84 PRO A N 1
ATOM 631 C CA . PRO A 1 84 ? -6.896 -5.363 -7.926 1.00 82.81 84 PRO A CA 1
ATOM 632 C C . PRO A 1 84 ? -7.202 -4.149 -7.035 1.00 82.81 84 PRO A C 1
ATOM 634 O O . PRO A 1 84 ? -8.282 -3.573 -7.117 1.00 82.81 84 PRO A O 1
ATOM 637 N N . CYS A 1 85 ? -6.219 -3.688 -6.255 1.00 83.69 85 CYS A N 1
ATOM 638 C CA . CYS A 1 85 ? -6.336 -2.492 -5.404 1.00 83.69 85 CYS A CA 1
ATOM 639 C C . CYS A 1 85 ? -6.657 -1.185 -6.142 1.00 83.69 85 CYS A C 1
ATOM 641 O O . CYS A 1 85 ? -7.183 -0.249 -5.535 1.00 83.69 85 CYS A O 1
ATOM 643 N N . LEU A 1 86 ? -6.322 -1.114 -7.429 1.00 83.31 86 LEU A N 1
ATOM 644 C CA . LEU A 1 86 ? -6.494 0.066 -8.274 1.00 83.31 86 LEU A CA 1
ATOM 645 C C . LEU A 1 86 ? -7.744 -0.042 -9.158 1.00 83.31 86 LEU A C 1
ATOM 647 O O . LEU A 1 86 ? -8.103 0.913 -9.850 1.00 83.31 86 LEU A O 1
ATOM 651 N N . GLN A 1 87 ? -8.455 -1.174 -9.110 1.00 81.12 87 GLN A N 1
ATOM 652 C CA . GLN A 1 87 ? -9.716 -1.332 -9.823 1.00 81.12 87 GLN A CA 1
ATOM 653 C C . GLN A 1 87 ? -10.760 -0.346 -9.277 1.00 81.12 87 GLN A C 1
ATOM 655 O O . GLN A 1 87 ? -10.977 -0.213 -8.070 1.00 81.12 87 GLN A O 1
ATOM 660 N N . GLY A 1 88 ? -11.388 0.397 -10.189 1.00 72.69 88 GLY A N 1
ATOM 661 C CA . GLY A 1 88 ? -12.387 1.415 -9.857 1.00 72.69 88 GLY A CA 1
ATOM 662 C C . GLY A 1 88 ? -11.823 2.756 -9.379 1.00 72.69 88 GLY A C 1
ATOM 663 O O . GLY A 1 88 ? -12.605 3.616 -8.980 1.00 72.69 88 GLY A O 1
ATOM 664 N N . TRP A 1 89 ? -10.504 2.971 -9.412 1.00 71.88 89 TRP A N 1
ATOM 665 C CA . TRP A 1 89 ? -9.953 4.313 -9.219 1.00 71.88 89 TRP A CA 1
ATOM 666 C C . TRP A 1 89 ? -10.088 5.136 -10.501 1.00 71.88 89 TRP A C 1
ATOM 668 O O . TRP A 1 89 ? -9.955 4.583 -11.600 1.00 71.88 89 TRP A O 1
ATOM 678 N N . PRO A 1 90 ? -10.348 6.453 -10.390 1.00 61.81 90 PRO A N 1
ATOM 679 C CA . PRO A 1 90 ? -10.296 7.325 -11.549 1.00 61.81 90 PRO A CA 1
ATOM 680 C C . PRO A 1 90 ? -8.894 7.209 -12.142 1.00 61.81 90 PRO A C 1
ATOM 682 O O . PRO A 1 90 ? -7.898 7.436 -11.457 1.00 61.81 90 PRO A O 1
ATOM 685 N N . ARG A 1 91 ? -8.813 6.791 -13.410 1.00 57.56 91 ARG A N 1
ATOM 686 C CA . ARG A 1 91 ? -7.530 6.724 -14.106 1.00 57.56 91 ARG A CA 1
ATOM 687 C C . ARG A 1 91 ? -6.881 8.107 -14.028 1.00 57.56 91 ARG A C 1
ATOM 689 O O . ARG A 1 91 ? -7.587 9.086 -14.303 1.00 57.56 91 ARG A O 1
ATOM 696 N N . PRO A 1 92 ? -5.582 8.203 -13.684 1.00 52.84 92 PRO A N 1
ATOM 697 C CA . PRO A 1 92 ? -4.885 9.474 -13.761 1.00 52.84 92 PRO A CA 1
ATOM 698 C C . PRO A 1 92 ? -5.119 10.024 -15.165 1.00 52.84 92 PRO A C 1
ATOM 700 O O . PRO A 1 92 ? -4.919 9.335 -16.170 1.00 52.84 92 PRO A O 1
ATOM 703 N N . SER A 1 93 ? -5.673 11.231 -15.224 1.00 50.78 93 SER A N 1
ATOM 704 C CA . SER A 1 93 ? -6.101 11.887 -16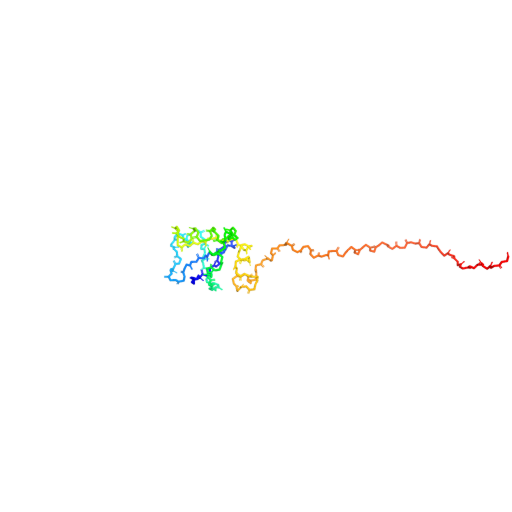.460 1.00 50.78 93 SER A CA 1
ATOM 705 C C . SER A 1 93 ? -4.877 12.407 -17.222 1.00 50.78 93 SER A C 1
ATOM 707 O O . SER A 1 93 ? -4.743 13.599 -17.467 1.00 50.78 93 SER A O 1
ATOM 709 N N . GLY A 1 94 ? -3.942 11.513 -17.545 1.00 52.16 94 GLY A N 1
ATOM 710 C CA . GLY A 1 94 ? -2.718 11.800 -18.290 1.00 52.16 94 GLY A CA 1
ATOM 711 C C . GLY A 1 94 ? -2.843 11.522 -19.785 1.00 52.16 94 GLY A C 1
ATOM 712 O O . GLY A 1 94 ? -2.099 12.087 -20.579 1.00 52.16 94 GLY A O 1
ATOM 713 N N . GLU A 1 95 ? -3.825 10.725 -20.211 1.00 45.00 95 GLU A N 1
ATOM 714 C CA . GLU A 1 95 ? -4.086 10.535 -21.632 1.00 45.00 95 GLU A CA 1
ATOM 715 C C . GLU A 1 95 ? -5.111 11.568 -22.095 1.00 45.00 95 GLU A C 1
ATOM 717 O O . GLU A 1 95 ? -6.326 11.358 -22.030 1.00 45.00 95 GLU A O 1
ATOM 722 N N . ARG A 1 96 ? -4.619 12.708 -22.600 1.00 49.72 96 ARG A N 1
ATOM 723 C CA . ARG A 1 96 ? -5.380 13.515 -23.559 1.00 49.72 96 ARG A CA 1
ATOM 724 C C . ARG A 1 96 ? -5.637 12.640 -24.786 1.00 49.72 96 ARG A C 1
ATOM 726 O O . ARG A 1 96 ? -4.947 12.738 -25.796 1.00 49.72 96 ARG A O 1
ATOM 733 N N . ARG A 1 97 ? -6.655 11.780 -24.691 1.00 47.22 97 ARG A N 1
ATOM 734 C CA . ARG A 1 97 ? -7.341 11.180 -25.831 1.00 47.22 97 ARG A CA 1
ATOM 735 C C . ARG A 1 97 ? -7.594 12.301 -26.824 1.00 47.22 97 ARG A C 1
ATOM 737 O O . ARG A 1 97 ? -8.244 13.289 -26.478 1.00 47.22 97 ARG A O 1
ATOM 744 N N . GLY A 1 98 ? -7.058 12.140 -28.030 1.00 47.91 98 GLY A N 1
ATOM 745 C CA . GLY A 1 98 ? -7.241 13.069 -29.129 1.00 47.91 98 GLY A CA 1
ATOM 746 C C . GLY A 1 98 ? -8.700 13.495 -29.246 1.00 47.91 98 GLY A C 1
ATOM 747 O O . GLY A 1 98 ? -9.558 12.732 -29.690 1.00 47.91 98 GLY A O 1
ATOM 748 N N . GLN A 1 99 ? -8.985 14.739 -28.868 1.00 43.16 99 GLN A N 1
ATOM 749 C CA . GLN A 1 99 ? -10.220 15.385 -29.269 1.00 43.16 99 GLN A CA 1
ATOM 750 C C . GLN A 1 99 ? -10.046 15.825 -30.714 1.00 43.16 99 GLN A C 1
ATOM 752 O O . GLN A 1 99 ? -9.593 16.919 -31.034 1.00 43.16 99 GLN A O 1
ATOM 757 N N . ARG A 1 100 ? -10.395 14.880 -31.583 1.00 52.62 100 ARG A N 1
ATOM 758 C CA . ARG A 1 100 ? -11.110 15.074 -32.839 1.00 52.62 100 ARG A CA 1
ATOM 759 C C . ARG A 1 100 ? -11.734 16.477 -32.928 1.00 52.62 100 ARG A C 1
ATOM 761 O O . ARG A 1 100 ? -12.857 16.692 -32.477 1.00 52.62 100 ARG A O 1
ATOM 768 N N . LEU A 1 101 ? -11.032 17.413 -33.564 1.00 52.50 101 LEU A N 1
ATOM 769 C CA . LEU A 1 101 ? -11.597 18.682 -34.026 1.00 52.50 101 LEU A CA 1
ATOM 770 C C . LEU A 1 101 ? -12.531 18.390 -35.209 1.00 52.50 101 LEU A C 1
ATOM 772 O O . LEU A 1 101 ? -12.214 18.601 -36.373 1.00 52.50 101 LEU A O 1
ATOM 776 N N . SER A 1 102 ? -13.720 17.874 -34.901 1.00 49.50 102 SER A N 1
ATOM 777 C CA . SER A 1 102 ? -14.884 18.034 -35.765 1.00 49.50 102 SER A CA 1
ATOM 778 C C . SER A 1 102 ? -15.400 19.460 -35.604 1.00 49.50 102 SER A C 1
ATOM 780 O O . SER A 1 102 ? -16.326 19.702 -34.839 1.00 49.50 102 SER A O 1
ATOM 782 N N . LYS A 1 103 ? -14.829 20.410 -36.348 1.00 49.00 103 LYS A N 1
ATOM 783 C CA . LYS A 1 103 ? -15.580 21.610 -36.728 1.00 49.00 103 LYS A CA 1
ATOM 784 C C . LYS A 1 103 ? -16.202 21.359 -38.094 1.00 49.00 103 LYS A C 1
ATOM 786 O O . LYS A 1 103 ? -15.627 21.657 -39.132 1.00 49.00 103 LYS A O 1
ATOM 791 N N . LYS A 1 104 ? -17.411 20.792 -38.063 1.00 49.66 104 LYS A N 1
ATOM 792 C CA . LYS A 1 104 ? -18.414 21.099 -39.080 1.00 49.66 104 LYS A CA 1
ATOM 793 C C . LYS A 1 104 ? -18.764 22.578 -38.898 1.00 49.66 104 LYS A C 1
ATOM 795 O O . LYS A 1 104 ? -19.470 22.912 -37.955 1.00 49.66 104 LYS A O 1
ATOM 800 N N . SER A 1 105 ? -18.291 23.432 -39.794 1.00 46.69 105 SER A N 1
ATOM 801 C CA . SER A 1 105 ? -19.011 24.656 -40.142 1.00 46.69 105 SER A CA 1
ATOM 802 C C . SER A 1 105 ? -19.383 24.523 -41.605 1.00 46.69 105 SER A C 1
ATOM 804 O O . SER A 1 105 ? -18.518 24.366 -42.464 1.00 46.69 105 SER A O 1
ATOM 806 N N . GLY A 1 106 ? -20.687 24.443 -41.847 1.00 40.41 106 GLY A N 1
ATOM 807 C CA . GLY A 1 106 ? -21.244 24.280 -43.174 1.00 40.41 106 GLY A CA 1
ATOM 808 C C . GLY A 1 106 ? -21.047 25.510 -44.058 1.00 40.41 106 GLY A C 1
ATOM 809 O O . GLY A 1 106 ? -20.960 26.626 -43.565 1.00 40.41 106 GLY A O 1
ATOM 810 N N . VAL A 1 107 ? -21.049 25.219 -45.363 1.00 46.81 107 VAL A N 1
ATOM 811 C CA . VAL A 1 107 ? -21.791 25.898 -46.443 1.00 46.81 107 VAL A CA 1
ATOM 812 C C . VAL A 1 107 ? -21.468 27.390 -46.670 1.00 46.81 107 VAL A C 1
ATOM 814 O O . VAL A 1 107 ? -21.700 28.246 -45.829 1.00 46.81 107 VAL A O 1
ATOM 817 N N . THR A 1 108 ? -20.956 27.798 -47.837 1.00 46.34 108 THR A N 1
ATOM 818 C CA . THR A 1 108 ? -21.794 28.048 -49.027 1.00 46.34 108 THR A CA 1
ATOM 819 C C . THR A 1 108 ? -20.927 28.284 -50.277 1.00 46.34 108 THR A C 1
ATOM 821 O O . THR A 1 108 ? -20.108 29.194 -50.316 1.00 46.34 108 THR A O 1
ATOM 824 N N . THR A 1 109 ? -21.155 27.439 -51.285 1.00 51.78 109 THR A N 1
ATOM 825 C CA . THR A 1 109 ? -21.384 27.744 -52.712 1.00 51.78 109 THR A CA 1
ATOM 826 C C . THR A 1 109 ? -20.494 28.774 -53.429 1.00 51.78 109 THR A C 1
ATOM 828 O O . THR A 1 109 ? -20.649 29.979 -53.245 1.00 51.78 109 THR A O 1
ATOM 831 N N . ARG A 1 110 ? -19.750 28.308 -54.446 1.00 49.38 110 ARG A N 1
ATOM 832 C CA . ARG A 1 110 ? -20.013 28.683 -55.852 1.00 49.38 110 ARG A CA 1
ATOM 833 C C . ARG A 1 110 ? -19.290 27.768 -56.851 1.00 49.38 110 ARG A C 1
ATOM 835 O O . ARG A 1 110 ? -18.087 27.563 -56.785 1.00 49.38 110 ARG A O 1
ATOM 842 N N . HIS A 1 111 ? -20.093 27.222 -57.760 1.00 44.59 111 HIS A N 1
ATOM 843 C CA . HIS A 1 111 ? -19.715 26.517 -58.981 1.00 44.59 111 HIS A CA 1
ATOM 844 C C . HIS A 1 111 ? -18.917 27.410 -59.944 1.00 44.59 111 HIS A C 1
ATOM 846 O O . HIS A 1 111 ? -19.259 28.582 -60.079 1.00 44.59 111 HIS A O 1
ATOM 852 N N . ALA A 1 112 ? -17.985 26.824 -60.705 1.00 49.94 112 ALA A N 1
ATOM 853 C CA . ALA A 1 112 ? -18.029 26.800 -62.177 1.00 49.94 112 ALA A CA 1
ATOM 854 C C . ALA A 1 112 ? -16.935 25.868 -62.763 1.00 49.94 112 ALA A C 1
ATOM 856 O O . ALA A 1 112 ? -15.922 25.645 -62.102 1.00 49.94 112 ALA A O 1
ATOM 857 N N . PRO A 1 113 ? -17.146 25.286 -63.962 1.00 55.31 113 PRO A N 1
ATOM 858 C CA . PRO A 1 113 ? -16.437 24.104 -64.446 1.00 55.31 113 PRO A CA 1
ATOM 859 C C . PRO A 1 113 ? -15.330 24.380 -65.485 1.00 55.31 113 PRO A C 1
ATOM 861 O O . PRO A 1 113 ? -15.276 25.423 -66.123 1.00 55.31 113 PRO A O 1
ATOM 864 N N . SER A 1 114 ? -14.495 23.351 -65.644 1.00 47.97 114 SER A N 1
ATOM 865 C CA . SER A 1 114 ? -13.694 22.899 -66.795 1.00 47.97 114 SER A CA 1
ATOM 866 C C . SER A 1 114 ? -13.732 23.671 -68.133 1.00 47.97 114 SER A C 1
ATOM 868 O O . SER A 1 114 ? -14.798 23.904 -68.698 1.00 47.97 114 SER A O 1
ATOM 870 N N . SER A 1 115 ? -12.529 23.840 -68.711 1.00 50.25 115 SER A N 1
ATOM 871 C CA . SER A 1 115 ? -12.122 23.544 -70.110 1.00 50.25 115 SER A CA 1
ATOM 872 C C . SER A 1 115 ? -11.496 24.687 -70.933 1.00 50.25 115 SER A C 1
ATOM 874 O O . SER A 1 115 ? -12.124 25.705 -71.206 1.00 50.25 115 SER A O 1
ATOM 876 N N . ARG A 1 116 ? -10.249 24.449 -71.378 1.00 46.22 116 ARG A N 1
ATOM 877 C CA . ARG A 1 116 ? -9.637 24.692 -72.713 1.00 46.22 116 ARG A CA 1
ATOM 878 C C . ARG A 1 116 ? -8.117 24.537 -72.541 1.00 46.22 116 ARG A C 1
ATOM 880 O O . ARG A 1 116 ? -7.556 25.134 -71.637 1.00 46.22 116 ARG A O 1
ATOM 887 N N . GLY A 1 117 ? -7.398 23.681 -73.260 1.00 45.28 117 GLY A N 1
ATOM 888 C CA . GLY A 1 117 ? -7.560 23.308 -74.663 1.00 45.28 117 GLY A CA 1
ATOM 889 C C . GLY A 1 117 ? -6.521 24.083 -75.472 1.00 45.28 117 GLY A C 1
ATOM 890 O O . GLY A 1 117 ? -6.622 25.300 -75.557 1.00 45.28 117 GLY A O 1
ATOM 891 N N . MET A 1 118 ? -5.524 23.358 -75.982 1.00 41.03 118 MET A N 1
ATOM 892 C CA . MET A 1 118 ? -4.434 23.818 -76.849 1.00 41.03 118 MET A CA 1
ATOM 893 C C . MET A 1 118 ? -4.929 24.578 -78.088 1.00 41.03 118 MET A C 1
ATOM 895 O O . MET A 1 118 ? -6.004 24.280 -78.613 1.00 41.03 118 MET A O 1
ATOM 899 N N . GLY A 1 119 ? -4.080 25.487 -78.568 1.00 43.66 119 GLY A N 1
ATOM 900 C CA . GLY A 1 119 ? -4.174 26.207 -79.835 1.00 43.66 119 GLY A CA 1
ATOM 901 C C . GLY A 1 119 ? -3.059 27.231 -79.919 1.00 43.66 119 GLY A C 1
ATOM 902 O O . GLY A 1 119 ? -3.243 28.302 -79.306 1.00 43.66 119 GLY A O 1
#

pLDDT: mean 74.49, std 17.25, range [40.41, 93.62]